Protein AF-A0A922YZ71-F1 (afdb_monomer_lite)

pLDDT: mean 82.24, std 16.36, range [35.56, 98.19]

Sequence (173 aa):
TALLGRPYSISGHVVHGRKLGRELGASAAGKGDGFRTLNLRFAHWKPAASGIFAVQVHGLGPEPDSPPLPGVANLGVRPSLDPSDVNGGRVLLETHCLEWPQAMASALNDGEAYGKIIRVELLHKLHDELRYTSLEALTRGIANDCEEARAFFATLPPQAYVQTHRQTTRDRI

Structure (mmCIF, N/CA/C/O backbone):
data_AF-A0A922YZ71-F1
#
_entry.id   AF-A0A922YZ71-F1
#
loop_
_atom_site.group_PDB
_atom_site.id
_atom_site.type_symbol
_atom_site.label_atom_id
_atom_site.label_alt_id
_atom_site.label_comp_id
_atom_site.label_asym_id
_atom_site.label_entity_id
_atom_site.label_seq_id
_atom_site.pdbx_PDB_ins_code
_atom_site.Cartn_x
_atom_site.Cartn_y
_atom_site.Cartn_z
_atom_site.occupancy
_atom_site.B_iso_or_equiv
_atom_site.auth_seq_id
_atom_site.auth_comp_id
_atom_site.auth_asym_id
_atom_site.auth_atom_id
_atom_site.pdbx_PDB_model_num
ATOM 1 N N . THR A 1 1 ? -19.008 -14.682 12.503 1.00 45.62 1 THR A N 1
ATOM 2 C CA . THR A 1 1 ? -18.118 -15.000 13.643 1.00 45.62 1 THR A CA 1
ATOM 3 C C . THR A 1 1 ? -16.697 -14.590 13.294 1.00 45.62 1 THR A C 1
ATOM 5 O O . THR A 1 1 ? -16.049 -15.263 12.508 1.00 45.62 1 THR A O 1
ATOM 8 N N . ALA A 1 2 ? -16.223 -13.448 13.803 1.00 55.94 2 ALA A N 1
ATOM 9 C CA . ALA A 1 2 ? -14.839 -13.002 13.604 1.00 55.94 2 ALA A CA 1
ATOM 10 C C . ALA A 1 2 ? -13.965 -13.523 14.756 1.00 55.94 2 ALA A C 1
ATOM 12 O O . ALA A 1 2 ? -14.223 -13.196 15.910 1.00 55.94 2 ALA A O 1
ATOM 13 N N . LEU A 1 3 ? -12.945 -14.333 14.455 1.00 71.00 3 LEU A N 1
ATOM 14 C CA . LEU A 1 3 ? -12.133 -15.037 15.465 1.00 71.00 3 LEU A CA 1
ATOM 15 C C . LEU A 1 3 ? -11.250 -14.111 16.322 1.00 71.00 3 LEU A C 1
ATOM 17 O O . LEU A 1 3 ? -10.834 -14.500 17.408 1.00 71.00 3 LEU A O 1
ATOM 21 N N . LEU A 1 4 ? -10.959 -12.894 15.851 1.00 73.81 4 LEU A N 1
ATOM 22 C CA . LEU A 1 4 ? -10.045 -11.959 16.520 1.00 73.81 4 LEU A CA 1
ATOM 23 C C . LEU A 1 4 ? -10.748 -10.809 17.254 1.00 73.81 4 LEU A C 1
ATOM 25 O O . LEU A 1 4 ? -10.093 -10.082 18.000 1.00 73.81 4 LEU A O 1
ATOM 29 N N . GLY A 1 5 ? -12.045 -10.589 17.009 1.00 76.69 5 GLY A N 1
ATOM 30 C CA . GLY A 1 5 ? -12.777 -9.409 17.498 1.00 76.69 5 GLY A CA 1
ATOM 31 C C . GLY A 1 5 ? -12.258 -8.057 16.973 1.00 76.69 5 GLY A C 1
ATOM 32 O O . GLY A 1 5 ? -12.763 -7.019 17.380 1.00 76.69 5 GLY A O 1
ATOM 33 N N . ARG A 1 6 ? -11.253 -8.064 16.086 1.00 80.38 6 ARG A N 1
ATOM 34 C CA . ARG A 1 6 ? -10.643 -6.907 15.415 1.00 80.38 6 ARG A CA 1
ATOM 35 C C . ARG A 1 6 ? -10.036 -7.329 14.067 1.00 80.38 6 ARG A C 1
ATOM 37 O O . ARG A 1 6 ? -9.783 -8.527 13.896 1.00 80.38 6 ARG A O 1
ATOM 44 N N . PRO A 1 7 ? -9.764 -6.392 13.141 1.00 86.56 7 PRO A N 1
ATOM 45 C CA . PRO A 1 7 ? -9.026 -6.684 11.914 1.00 86.56 7 PRO A CA 1
ATOM 46 C C . PRO A 1 7 ? -7.655 -7.317 12.186 1.00 86.56 7 PRO A C 1
ATOM 48 O O . PRO A 1 7 ? -7.000 -7.025 13.192 1.00 86.56 7 PRO A O 1
ATOM 51 N N . TYR A 1 8 ? -7.211 -8.193 11.285 1.00 89.88 8 TYR A N 1
ATOM 52 C CA . TYR A 1 8 ? -5.863 -8.753 11.348 1.00 89.88 8 TYR A CA 1
ATOM 53 C C . TYR A 1 8 ? -4.851 -7.664 10.984 1.00 89.88 8 TYR A C 1
ATOM 55 O O . TYR A 1 8 ? -4.996 -7.010 9.955 1.00 89.88 8 TYR A O 1
ATOM 63 N N . SER A 1 9 ? -3.840 -7.456 11.828 1.00 92.06 9 SER A N 1
ATOM 64 C CA . SER A 1 9 ? -2.891 -6.354 11.671 1.00 92.06 9 SER A CA 1
ATOM 65 C C . SER A 1 9 ? -1.446 -6.829 11.680 1.00 92.06 9 SER A C 1
ATOM 67 O O . SER A 1 9 ? -1.080 -7.680 12.494 1.00 92.06 9 SER A O 1
ATOM 69 N N . ILE A 1 10 ? -0.611 -6.203 10.857 1.00 92.00 10 ILE A N 1
ATOM 70 C CA . ILE A 1 10 ? 0.831 -6.433 10.791 1.00 92.00 10 ILE A CA 1
ATOM 71 C C . ILE A 1 10 ? 1.538 -5.107 11.066 1.00 92.00 10 ILE A C 1
ATOM 73 O O . ILE A 1 10 ? 1.243 -4.104 10.421 1.00 92.00 10 ILE A O 1
ATOM 77 N N . SER A 1 11 ? 2.484 -5.108 12.003 1.00 93.00 11 SER A N 1
ATOM 78 C CA . SER A 1 11 ? 3.301 -3.933 12.320 1.00 93.00 11 SER A CA 1
ATOM 79 C C . SER A 1 11 ? 4.772 -4.207 12.057 1.00 93.00 11 SER A C 1
ATOM 81 O O . SER A 1 11 ? 5.248 -5.324 12.265 1.00 93.00 11 SER A O 1
ATOM 83 N N . GLY A 1 12 ? 5.512 -3.185 11.640 1.00 92.06 12 GLY A N 1
ATOM 84 C CA . GLY A 1 12 ? 6.940 -3.319 11.394 1.00 92.06 12 GLY A CA 1
ATOM 85 C C . GLY A 1 12 ? 7.574 -2.063 10.820 1.00 92.06 12 GLY A C 1
ATOM 86 O O . GLY A 1 12 ? 6.894 -1.087 10.503 1.00 92.06 12 GLY A O 1
ATOM 87 N N . HIS A 1 13 ? 8.898 -2.113 10.689 1.00 93.19 13 HIS A N 1
ATOM 88 C CA . HIS A 1 13 ? 9.658 -1.067 10.020 1.00 93.19 13 HIS A CA 1
ATOM 89 C C . HIS A 1 13 ? 9.452 -1.157 8.510 1.00 93.19 13 HIS A C 1
ATOM 91 O O . HIS A 1 13 ? 9.551 -2.242 7.929 1.00 93.19 13 HIS A O 1
ATOM 97 N N . VAL A 1 14 ? 9.237 -0.009 7.875 1.00 92.88 14 VAL A N 1
ATOM 98 C CA . VAL A 1 14 ? 9.256 0.109 6.419 1.00 92.88 14 VAL A CA 1
ATOM 99 C C . VAL A 1 14 ? 10.686 -0.120 5.935 1.00 92.88 14 VAL A C 1
ATOM 101 O O . VAL A 1 14 ? 11.608 0.619 6.290 1.00 92.88 14 VAL A O 1
ATOM 104 N N . VAL A 1 15 ? 10.877 -1.148 5.115 1.00 90.75 15 VAL A N 1
ATOM 105 C CA . VAL A 1 15 ? 12.166 -1.499 4.519 1.00 90.75 15 VAL A CA 1
ATOM 106 C C . VAL A 1 15 ? 12.225 -1.104 3.048 1.00 90.75 15 VAL A C 1
ATOM 108 O O . VAL A 1 15 ? 11.217 -0.817 2.404 1.00 90.75 15 VAL A O 1
ATOM 111 N N . HIS A 1 16 ? 13.435 -1.107 2.503 1.00 87.62 16 HIS A N 1
ATOM 112 C CA . HIS A 1 16 ? 13.649 -0.908 1.079 1.00 87.62 16 HIS A CA 1
ATOM 113 C C . HIS A 1 16 ? 13.169 -2.132 0.285 1.00 87.62 16 HIS A C 1
ATOM 115 O O . HIS A 1 16 ? 13.523 -3.266 0.608 1.00 87.62 16 HIS A O 1
ATOM 121 N N . GLY A 1 17 ? 12.377 -1.882 -0.761 1.00 82.38 17 GLY A N 1
ATOM 122 C CA . GLY A 1 17 ? 11.999 -2.864 -1.781 1.00 82.38 17 GLY A CA 1
ATOM 123 C C . GLY A 1 17 ? 12.728 -2.623 -3.108 1.00 82.38 17 GLY A C 1
ATOM 124 O O . GLY A 1 17 ? 13.635 -1.797 -3.197 1.00 82.38 17 GLY A O 1
ATOM 125 N N . ARG A 1 18 ? 12.291 -3.300 -4.179 1.00 80.25 18 ARG A N 1
ATOM 126 C CA . ARG A 1 18 ? 12.863 -3.141 -5.536 1.00 80.25 18 ARG A CA 1
ATOM 127 C C . ARG A 1 18 ? 12.497 -1.819 -6.219 1.00 80.25 18 ARG A C 1
ATOM 129 O O . ARG A 1 18 ? 13.010 -1.544 -7.295 1.00 80.25 18 ARG A O 1
ATOM 136 N N . LYS A 1 19 ? 11.578 -1.041 -5.634 1.00 83.38 19 LYS A N 1
ATOM 137 C CA . LYS A 1 19 ? 11.052 0.238 -6.150 1.00 83.38 19 LYS A CA 1
ATOM 138 C C . LYS A 1 19 ? 10.428 0.179 -7.559 1.00 83.38 19 LYS A C 1
ATOM 140 O O . LYS A 1 19 ? 10.065 1.224 -8.077 1.00 83.38 19 LYS A O 1
ATOM 145 N N . LEU A 1 20 ? 10.222 -1.012 -8.135 1.00 83.38 20 LEU A N 1
ATOM 146 C CA . LEU A 1 20 ? 9.647 -1.192 -9.478 1.00 83.38 20 LEU A CA 1
ATOM 147 C C . LEU A 1 20 ? 8.260 -0.553 -9.614 1.00 83.38 20 LEU A C 1
ATOM 149 O O . LEU A 1 20 ? 7.961 0.028 -10.650 1.00 83.38 20 LEU A O 1
ATOM 153 N N . GLY A 1 21 ? 7.455 -0.605 -8.549 1.00 82.69 21 GLY A N 1
ATOM 154 C CA . GLY A 1 21 ? 6.133 0.018 -8.511 1.00 82.69 21 GLY A CA 1
ATOM 155 C C . GLY A 1 21 ? 6.140 1.501 -8.882 1.00 82.69 21 GLY A C 1
ATOM 156 O O . GLY A 1 21 ? 5.181 1.965 -9.463 1.00 82.69 21 GLY A O 1
ATOM 157 N N . ARG A 1 22 ? 7.239 2.230 -8.654 1.00 88.06 22 ARG A N 1
ATOM 158 C CA . ARG A 1 22 ? 7.347 3.657 -8.998 1.00 88.06 22 ARG A CA 1
ATOM 159 C C . ARG A 1 22 ? 7.294 3.934 -10.491 1.00 88.06 22 ARG A C 1
ATOM 161 O O . ARG A 1 22 ? 6.805 4.982 -10.885 1.00 88.06 22 ARG A O 1
ATOM 168 N N . GLU A 1 23 ? 7.814 3.020 -11.301 1.00 88.88 23 GLU A N 1
ATOM 169 C CA . GLU A 1 23 ? 7.728 3.126 -12.759 1.00 88.88 23 GLU A CA 1
ATOM 170 C C . GLU A 1 23 ? 6.384 2.589 -13.268 1.00 88.88 23 GLU A C 1
ATOM 172 O O . GLU A 1 23 ? 5.883 3.015 -14.307 1.00 88.88 23 GLU A O 1
ATOM 177 N N . LEU A 1 24 ? 5.766 1.668 -12.522 1.00 85.62 24 LEU A N 1
ATOM 178 C CA . LEU A 1 24 ? 4.437 1.150 -12.831 1.00 85.62 24 LEU A CA 1
ATOM 179 C C . LEU A 1 24 ? 3.379 2.209 -12.490 1.00 85.62 24 LEU A C 1
ATOM 181 O O . LEU A 1 24 ? 3.210 2.590 -11.337 1.00 85.62 24 LEU A O 1
ATOM 185 N N . GLY A 1 25 ? 2.659 2.693 -13.501 1.00 84.56 25 GLY A N 1
ATOM 186 C CA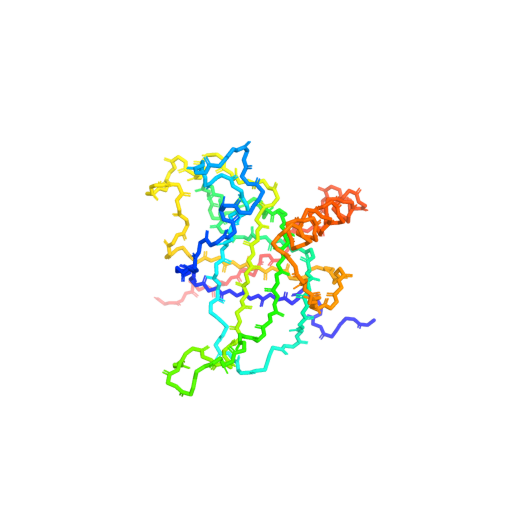 . GLY A 1 25 ? 1.640 3.733 -13.318 1.00 84.56 25 GLY A CA 1
ATOM 187 C C . GLY A 1 25 ? 2.204 5.146 -13.139 1.00 84.56 25 GLY A C 1
ATOM 188 O O . GLY A 1 25 ? 1.465 6.031 -12.721 1.00 84.56 25 GLY A O 1
ATOM 189 N N . ALA A 1 26 ? 3.489 5.365 -13.445 1.00 88.94 26 ALA A N 1
ATOM 190 C CA . ALA A 1 26 ? 4.072 6.704 -13.472 1.00 88.94 26 ALA A CA 1
ATOM 191 C C . ALA A 1 26 ? 3.352 7.605 -14.489 1.00 88.94 26 ALA A C 1
ATOM 193 O O . ALA A 1 26 ? 2.949 7.147 -15.562 1.00 88.94 26 ALA A O 1
ATOM 194 N N . SER A 1 27 ? 3.243 8.899 -14.183 1.00 88.31 27 SER A N 1
ATOM 195 C CA . SER A 1 27 ? 2.588 9.887 -15.054 1.00 88.31 27 SER A CA 1
ATOM 196 C C . SER A 1 27 ? 3.319 10.075 -16.386 1.00 88.31 27 SER A C 1
ATOM 198 O O . SER A 1 27 ? 2.709 10.395 -17.406 1.00 88.31 27 SER A O 1
ATOM 200 N N . ALA A 1 28 ? 4.633 9.849 -16.385 1.00 87.94 28 ALA A N 1
ATOM 201 C CA . ALA A 1 28 ? 5.466 9.754 -17.572 1.00 87.94 28 ALA A CA 1
ATOM 202 C C . ALA A 1 28 ? 6.676 8.850 -17.301 1.00 87.94 28 ALA A C 1
ATOM 204 O O . ALA A 1 28 ? 7.090 8.655 -16.156 1.00 87.94 28 ALA A O 1
ATOM 205 N N . ALA A 1 29 ? 7.279 8.325 -18.369 1.00 87.75 29 ALA A N 1
ATOM 206 C CA . ALA A 1 29 ? 8.470 7.487 -18.265 1.00 87.75 29 ALA A CA 1
ATOM 207 C C . ALA A 1 29 ? 9.601 8.205 -17.502 1.00 87.75 29 ALA A C 1
ATOM 209 O O . ALA A 1 29 ? 9.939 9.349 -17.813 1.00 87.75 29 ALA A O 1
ATOM 210 N N . GLY A 1 30 ? 10.182 7.532 -16.502 1.00 85.56 30 GLY A N 1
ATOM 211 C CA . GLY A 1 30 ? 11.289 8.057 -15.700 1.00 85.56 30 GLY A CA 1
ATOM 212 C C . GLY A 1 30 ? 10.896 9.078 -14.626 1.00 85.56 30 GLY A C 1
ATOM 213 O O . GLY A 1 30 ? 11.781 9.614 -13.962 1.00 85.56 30 GLY A O 1
ATOM 214 N N . LYS A 1 31 ? 9.598 9.364 -14.429 1.00 87.81 31 LYS A N 1
ATOM 215 C CA . LYS A 1 31 ? 9.132 10.221 -13.323 1.00 87.81 31 LYS A CA 1
ATOM 216 C C . LYS A 1 31 ? 9.182 9.523 -11.967 1.00 87.81 31 LYS A C 1
ATOM 218 O O . LYS A 1 31 ? 9.363 10.200 -10.958 1.00 87.81 31 LYS A O 1
ATOM 223 N N . GLY A 1 32 ? 9.026 8.198 -11.936 1.00 85.50 32 GLY A N 1
ATOM 224 C CA . GLY A 1 32 ? 9.047 7.420 -10.698 1.00 85.50 32 GLY A CA 1
ATOM 225 C C . GLY A 1 32 ? 7.929 7.779 -9.704 1.00 85.50 32 GLY A C 1
ATOM 226 O O . GLY A 1 32 ? 8.094 7.565 -8.500 1.00 85.50 32 GLY A O 1
ATOM 227 N N . ASP A 1 33 ? 6.821 8.350 -10.182 1.00 87.62 33 ASP A N 1
ATOM 228 C CA . ASP A 1 33 ? 5.669 8.813 -9.396 1.00 87.62 33 ASP A CA 1
ATOM 229 C C . ASP A 1 33 ? 4.465 7.854 -9.443 1.00 87.62 33 ASP A C 1
ATOM 231 O O . ASP A 1 33 ? 3.367 8.223 -9.035 1.00 87.62 33 ASP A O 1
ATOM 235 N N . GLY A 1 34 ? 4.672 6.621 -9.912 1.00 90.94 34 GLY A N 1
ATOM 236 C CA . GLY A 1 34 ? 3.665 5.564 -9.942 1.00 90.94 34 GLY A CA 1
ATOM 237 C C . GLY A 1 34 ? 3.372 4.941 -8.572 1.00 90.94 34 GLY A C 1
ATOM 238 O O . GLY A 1 34 ? 3.426 5.589 -7.522 1.00 90.94 34 GLY A O 1
ATOM 239 N N . PHE A 1 35 ? 3.078 3.641 -8.549 1.00 90.88 35 PHE A N 1
ATOM 240 C CA . PHE A 1 35 ? 2.685 2.917 -7.338 1.00 90.88 35 PHE A CA 1
ATOM 241 C C . PHE A 1 35 ? 3.808 2.841 -6.289 1.00 90.88 35 PHE A C 1
ATOM 243 O O . PHE A 1 35 ? 4.651 1.938 -6.259 1.00 90.88 35 PHE A O 1
ATOM 250 N N . ARG A 1 36 ? 3.798 3.790 -5.350 1.00 90.44 36 ARG A N 1
ATOM 251 C CA . ARG A 1 36 ? 4.678 3.790 -4.178 1.00 90.44 36 ARG A CA 1
ATOM 252 C C . ARG A 1 36 ? 4.256 2.706 -3.186 1.00 90.44 36 ARG A C 1
ATOM 254 O O . ARG A 1 36 ? 3.194 2.810 -2.580 1.00 90.44 36 ARG A O 1
ATOM 261 N N . THR A 1 37 ? 5.119 1.718 -2.957 1.00 90.88 37 THR A N 1
ATOM 262 C CA . THR A 1 37 ? 4.860 0.616 -2.015 1.00 90.88 37 THR A CA 1
ATOM 263 C C . THR A 1 37 ? 5.747 0.676 -0.772 1.00 90.88 37 THR A C 1
ATOM 265 O O . THR A 1 37 ? 6.979 0.692 -0.862 1.00 90.88 37 THR A O 1
ATOM 268 N N . LEU A 1 38 ? 5.124 0.605 0.395 1.00 93.44 38 LEU A N 1
ATOM 269 C CA . LEU A 1 38 ? 5.729 0.355 1.696 1.00 93.44 38 LEU A CA 1
ATOM 270 C C . LEU A 1 38 ? 5.961 -1.145 1.850 1.00 93.44 38 LEU A C 1
ATOM 272 O O . LEU A 1 38 ? 5.033 -1.928 1.687 1.00 93.44 38 LEU A O 1
ATOM 276 N N . ASN A 1 39 ? 7.188 -1.551 2.156 1.00 92.75 39 ASN A N 1
ATOM 277 C CA . ASN A 1 39 ? 7.535 -2.962 2.304 1.00 92.75 39 ASN A CA 1
ATOM 278 C C . ASN A 1 39 ? 7.735 -3.277 3.786 1.00 92.75 39 ASN A C 1
ATOM 280 O O . ASN A 1 39 ? 8.587 -2.661 4.425 1.00 92.75 39 ASN A O 1
ATOM 284 N N . LEU A 1 40 ? 6.979 -4.226 4.336 1.00 91.38 40 LEU A N 1
ATOM 285 C CA . LEU A 1 40 ? 7.111 -4.692 5.717 1.00 91.38 40 LEU A CA 1
ATOM 286 C C . LEU A 1 40 ? 7.560 -6.148 5.725 1.00 91.38 40 LEU A C 1
ATOM 288 O O . LEU A 1 40 ? 6.941 -7.017 5.109 1.00 91.38 40 LEU A O 1
ATOM 292 N N . ARG A 1 41 ? 8.635 -6.427 6.467 1.00 84.06 41 ARG A N 1
ATOM 293 C CA . ARG A 1 41 ? 9.068 -7.804 6.715 1.00 84.06 41 ARG A CA 1
ATOM 294 C C . ARG A 1 41 ? 8.118 -8.450 7.711 1.00 84.06 41 ARG A C 1
ATOM 296 O O . ARG A 1 41 ? 7.949 -7.947 8.819 1.00 84.06 41 ARG A O 1
ATOM 303 N N . PHE A 1 42 ? 7.555 -9.588 7.336 1.00 72.94 42 PHE A N 1
ATOM 304 C CA . PHE A 1 42 ? 6.758 -10.394 8.241 1.00 72.94 42 PHE A CA 1
ATOM 305 C C . PHE A 1 42 ? 7.663 -11.437 8.910 1.00 72.94 42 PHE A C 1
ATOM 307 O O . PHE A 1 42 ? 8.366 -12.194 8.241 1.00 72.94 42 PHE A O 1
ATOM 314 N N . ALA A 1 43 ? 7.706 -11.428 10.244 1.00 69.50 43 ALA A N 1
ATOM 315 C CA . ALA A 1 43 ? 8.652 -12.239 11.015 1.00 69.50 43 ALA A CA 1
ATOM 316 C C . ALA A 1 43 ? 8.292 -13.736 11.054 1.00 69.50 43 ALA A C 1
ATOM 318 O O . ALA A 1 43 ? 9.144 -14.563 11.375 1.00 69.50 43 ALA A O 1
ATOM 319 N N . HIS A 1 44 ? 7.045 -14.096 10.733 1.00 68.44 44 HIS A N 1
ATOM 320 C CA . HIS A 1 44 ? 6.581 -15.481 10.759 1.00 68.44 44 HIS A CA 1
ATOM 321 C C . HIS A 1 44 ? 6.562 -16.097 9.358 1.00 68.44 44 HIS A C 1
ATOM 323 O O . HIS A 1 44 ? 6.279 -15.446 8.363 1.00 68.44 44 HIS A O 1
ATOM 329 N N . TRP A 1 45 ? 6.828 -17.393 9.274 1.00 66.00 45 TRP A N 1
ATOM 330 C CA . TRP A 1 45 ? 6.904 -18.126 8.007 1.00 66.00 45 TRP A CA 1
ATOM 331 C C . TRP A 1 45 ? 5.528 -18.515 7.433 1.00 66.00 45 TRP A C 1
ATOM 333 O O . TRP A 1 45 ? 5.441 -18.956 6.293 1.00 66.00 45 TRP A O 1
ATOM 343 N N . LYS A 1 46 ? 4.450 -18.352 8.211 1.00 72.00 46 LYS A N 1
ATOM 344 C CA . LYS A 1 46 ? 3.063 -18.632 7.812 1.00 72.00 46 LYS A CA 1
ATOM 345 C C . LYS A 1 46 ? 2.156 -17.477 8.232 1.00 72.00 46 LYS A C 1
ATOM 347 O O . LYS A 1 46 ? 1.859 -17.362 9.423 1.00 72.00 46 LYS A O 1
ATOM 352 N N . PRO A 1 47 ? 1.735 -16.608 7.304 1.00 77.62 47 PRO A N 1
ATOM 353 C CA . PRO A 1 47 ? 0.762 -15.580 7.618 1.00 77.62 47 PRO A CA 1
ATOM 354 C C . PRO A 1 47 ? -0.624 -16.218 7.755 1.00 77.62 47 PRO A C 1
ATOM 356 O O . PRO A 1 47 ? -0.920 -17.233 7.127 1.00 77.62 47 PRO A O 1
ATOM 359 N N . ALA A 1 48 ? -1.485 -15.623 8.582 1.00 82.31 48 ALA A N 1
ATOM 360 C CA . ALA A 1 48 ? -2.864 -16.094 8.746 1.00 82.31 48 ALA A CA 1
ATOM 361 C C . ALA A 1 48 ? -3.749 -15.798 7.516 1.00 82.31 48 ALA A C 1
ATOM 363 O O . ALA A 1 48 ? -4.880 -16.272 7.442 1.00 82.31 48 ALA A O 1
ATOM 364 N N . ALA A 1 49 ? -3.242 -14.999 6.575 1.00 87.38 49 ALA A N 1
ATOM 365 C CA . ALA A 1 49 ? -3.917 -14.572 5.359 1.00 87.38 49 ALA A CA 1
ATOM 366 C C . ALA A 1 49 ? -2.903 -14.417 4.214 1.00 87.38 49 ALA A C 1
ATOM 368 O O . ALA A 1 49 ? -1.718 -14.199 4.462 1.00 87.38 49 ALA A O 1
ATOM 369 N N . SER A 1 50 ? -3.380 -14.497 2.974 1.00 91.62 50 SER A N 1
ATOM 370 C CA . SER A 1 50 ? -2.617 -14.181 1.764 1.00 91.62 50 SER A CA 1
ATOM 371 C C . SER A 1 50 ? -3.534 -13.611 0.680 1.00 91.62 50 SER A C 1
ATOM 373 O O . SER A 1 50 ? -4.748 -13.854 0.709 1.00 91.62 50 SER A O 1
ATOM 375 N N . GLY A 1 51 ? -2.958 -12.865 -0.261 1.00 94.38 51 GLY A N 1
ATOM 376 C CA . GLY A 1 51 ? -3.674 -12.215 -1.361 1.00 94.38 51 GLY A CA 1
ATOM 377 C C . GLY A 1 51 ? -3.626 -10.690 -1.303 1.00 94.38 51 GLY A C 1
ATOM 378 O O . GLY A 1 51 ? -2.790 -10.103 -0.611 1.00 94.38 51 GLY A O 1
ATOM 379 N N . ILE A 1 52 ? -4.544 -10.066 -2.039 1.00 97.44 52 ILE A N 1
ATOM 380 C CA . ILE A 1 52 ? -4.671 -8.616 -2.167 1.00 97.44 52 ILE A CA 1
ATOM 381 C C . ILE A 1 52 ? -5.820 -8.122 -1.285 1.00 97.44 52 ILE A C 1
ATOM 383 O O . ILE A 1 52 ? -6.906 -8.706 -1.272 1.00 97.44 52 ILE A O 1
ATOM 387 N N . PHE A 1 53 ? -5.580 -7.056 -0.525 1.00 97.81 53 PHE A N 1
ATOM 388 C CA . PHE A 1 53 ? -6.517 -6.529 0.464 1.00 97.81 53 PHE A CA 1
ATOM 389 C C . PHE A 1 53 ? -6.675 -5.015 0.353 1.00 97.81 53 PHE A C 1
ATOM 391 O O . PHE A 1 53 ? -5.689 -4.305 0.163 1.00 97.81 53 PHE A O 1
ATOM 398 N N . ALA A 1 54 ? -7.886 -4.518 0.606 1.00 97.94 54 ALA A N 1
ATOM 399 C CA . ALA A 1 54 ? -8.086 -3.150 1.061 1.00 97.94 54 ALA A CA 1
ATOM 400 C C . ALA A 1 54 ? -7.641 -3.043 2.530 1.00 97.94 54 ALA A C 1
ATOM 402 O O . ALA A 1 54 ? -8.004 -3.881 3.371 1.00 97.94 54 ALA A O 1
ATOM 403 N N . VAL A 1 55 ? -6.837 -2.024 2.837 1.00 97.56 55 VAL A N 1
ATOM 404 C CA . VAL A 1 55 ? -6.158 -1.886 4.131 1.00 97.56 55 VAL A CA 1
ATOM 405 C C . VAL A 1 55 ? -6.215 -0.477 4.699 1.00 97.56 55 VAL A C 1
ATOM 407 O O . VAL A 1 55 ? -6.358 0.501 3.970 1.00 97.56 55 VAL A O 1
ATOM 410 N N . GLN A 1 56 ? -6.020 -0.378 6.012 1.00 96.75 56 GLN A N 1
ATOM 411 C CA . GLN A 1 56 ? -5.725 0.877 6.702 1.00 96.75 56 GLN A CA 1
ATOM 412 C C . GLN A 1 56 ? -4.272 0.907 7.177 1.00 96.75 56 GLN A C 1
ATOM 414 O O . GLN A 1 56 ? -3.788 -0.052 7.780 1.00 96.75 56 GLN A O 1
ATOM 419 N N . VAL A 1 57 ? -3.584 2.020 6.924 1.00 96.00 57 VAL A N 1
ATOM 420 C CA . VAL A 1 57 ? -2.167 2.222 7.243 1.00 96.00 57 VAL A CA 1
ATOM 421 C C . VAL A 1 57 ? -2.018 3.301 8.308 1.00 96.00 57 VAL A C 1
ATOM 423 O O . VAL A 1 57 ? -2.296 4.474 8.078 1.00 96.00 57 VAL A O 1
ATOM 426 N N . HIS A 1 58 ? -1.548 2.901 9.482 1.00 94.94 58 HIS A N 1
ATOM 427 C CA . HIS A 1 58 ? -1.348 3.761 10.648 1.00 94.94 58 HIS A CA 1
ATOM 428 C C . HIS A 1 58 ? 0.124 4.169 10.784 1.00 94.94 58 HIS A C 1
ATOM 430 O O . HIS A 1 58 ? 1.013 3.410 10.394 1.00 94.94 58 HIS A O 1
ATOM 436 N N . GLY A 1 59 ? 0.393 5.321 11.410 1.00 92.00 59 GLY A N 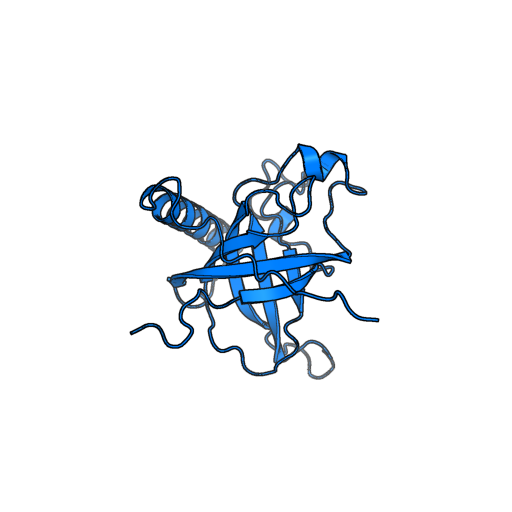1
ATOM 437 C CA . GLY A 1 59 ? 1.759 5.790 11.704 1.00 92.00 59 GLY A CA 1
ATOM 438 C C . GLY A 1 59 ? 2.431 6.586 10.577 1.00 92.00 59 GLY A C 1
ATOM 439 O O . GLY A 1 59 ? 3.650 6.755 10.579 1.00 92.00 59 GLY A O 1
ATOM 440 N N . LEU A 1 60 ? 1.643 7.058 9.606 1.00 89.56 60 LEU A N 1
ATOM 441 C CA . LEU A 1 60 ? 2.104 7.853 8.459 1.00 89.56 60 LEU A CA 1
ATOM 442 C C . LEU A 1 60 ? 1.585 9.295 8.446 1.00 89.56 60 LEU A C 1
ATOM 444 O O . LEU A 1 60 ? 1.841 10.020 7.489 1.00 89.56 60 LEU A O 1
ATOM 448 N N . GLY A 1 61 ? 0.859 9.721 9.475 1.00 85.44 61 GLY A N 1
ATOM 449 C CA . GLY A 1 61 ? 0.486 11.123 9.622 1.00 85.44 61 GLY A CA 1
ATOM 450 C C . GLY A 1 61 ? 1.534 11.939 10.386 1.00 85.44 61 GLY A C 1
ATOM 451 O O . GLY A 1 61 ? 2.511 11.372 10.884 1.00 85.44 61 GLY A O 1
ATOM 452 N N . PRO A 1 62 ? 1.352 13.269 10.456 1.00 80.62 62 PRO A N 1
ATOM 453 C CA . PRO A 1 62 ? 2.270 14.170 11.154 1.00 80.62 62 PRO A CA 1
ATOM 454 C C . PRO A 1 62 ? 2.337 13.890 12.661 1.00 80.62 62 PRO A C 1
ATOM 456 O O . PRO A 1 62 ? 3.398 14.027 13.258 1.00 80.62 62 PRO A O 1
ATOM 459 N N . GLU A 1 63 ? 1.227 13.433 13.244 1.00 84.88 63 GLU A N 1
ATOM 460 C CA . GLU A 1 63 ? 1.097 13.130 14.670 1.00 84.88 63 GLU A CA 1
ATOM 461 C C . GLU A 1 63 ? 0.857 11.629 14.911 1.00 84.88 63 GLU A C 1
ATOM 463 O O . GLU A 1 63 ? 0.277 10.964 14.041 1.00 84.88 63 GLU A O 1
ATOM 468 N N . PRO A 1 64 ? 1.219 11.082 16.091 1.00 80.69 64 PRO A N 1
ATOM 469 C CA . PRO A 1 64 ? 1.000 9.672 16.435 1.00 80.69 64 PRO A CA 1
ATOM 470 C C . PRO A 1 64 ? -0.449 9.191 16.268 1.00 80.69 64 PRO A C 1
ATOM 472 O O . PRO A 1 64 ? -0.666 8.061 15.832 1.00 80.69 64 PRO A O 1
ATOM 475 N N . ASP A 1 65 ? -1.418 10.069 16.542 1.00 84.06 65 ASP A N 1
ATOM 476 C CA . ASP A 1 65 ? -2.857 9.765 16.524 1.00 84.06 65 ASP A CA 1
ATOM 477 C C . ASP A 1 65 ? -3.550 10.197 15.223 1.00 84.06 65 ASP A C 1
ATOM 479 O O . ASP A 1 65 ? -4.778 10.287 15.147 1.00 84.06 65 ASP A O 1
ATOM 483 N N . SER A 1 66 ? -2.765 10.485 14.183 1.00 89.12 66 SER A N 1
ATOM 484 C CA . SER A 1 66 ? -3.316 10.837 12.877 1.00 89.12 66 SER A CA 1
ATOM 485 C C . SER A 1 66 ? -4.199 9.707 12.332 1.00 89.12 66 SER A C 1
ATOM 487 O O . SER A 1 66 ? -3.853 8.530 12.494 1.00 89.12 66 SER A O 1
ATOM 489 N N . PRO A 1 67 ? -5.300 10.035 11.630 1.00 91.12 67 PRO A N 1
ATOM 490 C CA . PRO A 1 67 ? -6.152 9.031 11.008 1.00 91.12 67 PRO A CA 1
ATOM 491 C C . PRO A 1 67 ? -5.359 8.078 10.100 1.00 91.12 67 PRO A C 1
ATOM 493 O O . PRO A 1 67 ? -4.418 8.516 9.425 1.00 91.12 67 PRO A O 1
ATOM 496 N N . PRO A 1 68 ? -5.728 6.786 10.048 1.00 94.19 68 PRO A N 1
ATOM 497 C CA . PRO A 1 68 ? -5.084 5.854 9.142 1.00 94.19 68 PRO A CA 1
ATOM 498 C C . PRO A 1 68 ? -5.372 6.215 7.688 1.00 94.19 68 PRO A C 1
ATOM 500 O O . PRO A 1 68 ? -6.464 6.665 7.340 1.00 94.19 68 PRO A O 1
ATOM 503 N N . LEU A 1 69 ? -4.401 5.939 6.828 1.00 94.69 69 LEU A N 1
ATOM 504 C CA . LEU A 1 69 ? -4.537 6.131 5.393 1.00 94.69 69 LEU A CA 1
ATOM 505 C C . LEU A 1 69 ? -5.150 4.889 4.745 1.00 94.69 69 LEU A C 1
ATOM 507 O O . LEU A 1 69 ? -4.721 3.772 5.056 1.00 94.69 69 LEU A O 1
ATOM 511 N N . PRO A 1 70 ? -6.112 5.047 3.827 1.00 96.62 70 PRO A N 1
ATOM 512 C CA . PRO A 1 70 ? -6.619 3.933 3.045 1.00 96.62 70 PRO A CA 1
ATOM 513 C C . PRO A 1 70 ? -5.565 3.473 2.028 1.00 96.62 70 PRO A C 1
ATOM 515 O O . PRO A 1 70 ? -4.815 4.271 1.457 1.00 96.62 70 PRO A O 1
ATOM 518 N N . GLY A 1 71 ? -5.507 2.168 1.787 1.00 97.25 71 GLY A N 1
ATOM 519 C CA . GLY A 1 71 ? -4.518 1.569 0.903 1.00 97.25 71 GLY A CA 1
ATOM 520 C C . GLY A 1 71 ? -4.941 0.226 0.328 1.00 97.25 71 GLY A C 1
ATOM 521 O O . GLY A 1 71 ? -5.982 -0.330 0.679 1.00 97.25 71 GLY A O 1
ATOM 522 N N . VAL A 1 72 ? -4.066 -0.304 -0.518 1.00 98.06 72 VAL A N 1
ATOM 523 C CA . VAL A 1 72 ? -4.084 -1.679 -1.020 1.00 98.06 72 VAL A CA 1
ATOM 524 C C . VAL A 1 72 ? -2.826 -2.375 -0.524 1.00 98.06 72 VAL A C 1
ATOM 526 O O . VAL A 1 72 ? -1.746 -1.784 -0.554 1.00 98.06 72 VAL A O 1
ATOM 529 N N . ALA A 1 73 ? -2.935 -3.622 -0.077 1.00 96.88 73 ALA A N 1
ATOM 530 C CA . ALA A 1 73 ? -1.770 -4.420 0.271 1.00 96.88 73 ALA A CA 1
ATOM 531 C C . ALA A 1 73 ? -1.776 -5.789 -0.395 1.00 96.88 73 ALA A C 1
ATOM 533 O O . ALA A 1 73 ? -2.780 -6.497 -0.363 1.00 96.88 73 ALA A O 1
ATOM 534 N N . ASN A 1 74 ? -0.614 -6.178 -0.909 1.00 94.94 74 ASN A N 1
ATOM 535 C CA . ASN A 1 74 ? -0.294 -7.559 -1.219 1.00 94.94 74 ASN A CA 1
ATOM 536 C C . ASN A 1 74 ? 0.370 -8.200 0.005 1.00 94.94 74 ASN A C 1
ATOM 538 O O . ASN A 1 74 ? 1.409 -7.723 0.470 1.00 94.94 74 ASN A O 1
ATOM 542 N N . LEU A 1 75 ? -0.226 -9.273 0.522 1.00 92.62 75 LEU A N 1
ATOM 543 C CA . LEU A 1 75 ? 0.376 -10.139 1.528 1.00 92.62 75 LEU A CA 1
ATOM 544 C C . LEU A 1 75 ? 0.676 -11.493 0.888 1.00 92.62 75 LEU A C 1
ATOM 546 O O . LEU A 1 75 ? -0.219 -12.325 0.740 1.00 92.62 75 LEU A O 1
ATOM 550 N N . GLY A 1 76 ? 1.944 -11.709 0.553 1.00 86.62 76 GLY A N 1
ATOM 551 C CA . GLY A 1 76 ? 2.362 -12.869 -0.224 1.00 86.62 76 GLY A CA 1
ATOM 552 C C . GLY A 1 76 ? 3.717 -13.421 0.184 1.00 86.62 76 GLY A C 1
ATOM 553 O O . GLY A 1 76 ? 4.493 -12.791 0.911 1.00 86.62 76 GLY A O 1
ATOM 554 N N . VAL A 1 77 ? 4.009 -14.634 -0.279 1.00 75.88 77 VAL A N 1
ATOM 555 C CA . VAL A 1 77 ? 5.324 -15.264 -0.107 1.00 75.88 77 VAL A CA 1
ATOM 556 C C . VAL A 1 77 ? 6.177 -14.925 -1.316 1.00 75.88 77 VAL A C 1
ATOM 558 O O . VAL A 1 77 ? 5.816 -15.250 -2.445 1.00 75.88 77 VAL A O 1
ATOM 561 N N . ARG A 1 78 ? 7.347 -14.321 -1.094 1.00 67.94 78 ARG A N 1
ATOM 562 C CA . ARG A 1 78 ? 8.275 -14.041 -2.190 1.00 67.94 78 ARG A CA 1
ATOM 563 C C . ARG A 1 78 ? 8.818 -15.365 -2.741 1.00 67.94 78 ARG A C 1
ATOM 565 O O . ARG A 1 78 ? 9.478 -16.090 -1.986 1.00 67.94 78 ARG A O 1
ATOM 572 N N . PRO A 1 79 ? 8.583 -15.698 -4.024 1.00 57.88 79 PRO A N 1
ATOM 573 C CA . PRO A 1 79 ? 9.105 -16.932 -4.585 1.00 57.88 79 PRO A CA 1
ATOM 574 C C . PRO A 1 79 ? 10.635 -16.919 -4.524 1.00 57.88 79 PRO A C 1
ATOM 576 O O . PRO A 1 79 ? 11.276 -15.935 -4.896 1.00 57.88 79 PRO A O 1
ATOM 579 N N . SER A 1 80 ? 11.222 -18.006 -4.025 1.00 55.00 80 SER A N 1
ATOM 580 C CA . SER A 1 80 ? 12.666 -18.234 -4.051 1.00 55.00 80 SER A CA 1
ATOM 581 C C . SER A 1 80 ? 13.080 -18.556 -5.489 1.00 55.00 80 SER A C 1
ATOM 583 O O . SER A 1 80 ? 13.011 -19.707 -5.913 1.00 55.00 80 SER A O 1
ATOM 585 N N . LEU A 1 81 ? 13.440 -17.532 -6.266 1.00 50.91 81 LEU A N 1
ATOM 586 C CA . LEU A 1 81 ? 13.928 -17.706 -7.642 1.00 50.91 81 LEU A CA 1
ATOM 587 C C . LEU A 1 81 ? 15.387 -18.196 -7.683 1.00 50.91 81 LEU A C 1
ATOM 589 O O . LEU A 1 81 ? 15.821 -18.716 -8.705 1.00 50.91 81 LEU A O 1
ATOM 593 N N . ASP A 1 82 ? 16.119 -18.059 -6.574 1.00 52.66 82 ASP A N 1
ATOM 594 C CA . ASP A 1 82 ? 17.515 -18.465 -6.416 1.00 52.66 82 ASP A CA 1
ATOM 595 C C . ASP A 1 82 ? 17.691 -19.172 -5.051 1.00 52.66 82 ASP A C 1
ATOM 597 O O . ASP A 1 82 ? 17.249 -18.624 -4.035 1.00 52.66 82 ASP A O 1
ATOM 601 N N . PRO A 1 83 ? 18.310 -20.367 -4.986 1.00 55.75 83 PRO A N 1
ATOM 602 C CA . PRO A 1 83 ? 18.639 -21.049 -3.729 1.00 55.75 83 PRO A CA 1
ATOM 603 C C . PRO A 1 83 ? 19.540 -20.239 -2.780 1.00 55.75 83 PRO A C 1
ATOM 605 O O . PRO A 1 83 ? 19.547 -20.497 -1.578 1.00 55.75 83 PRO A O 1
ATOM 608 N N . SER A 1 84 ? 20.298 -19.272 -3.303 1.00 55.31 84 SER A N 1
ATOM 609 C CA . SER A 1 84 ? 21.140 -18.345 -2.538 1.00 55.31 84 SER A CA 1
ATOM 610 C C . SER A 1 84 ? 20.399 -17.086 -2.066 1.00 55.31 84 SER A C 1
ATOM 612 O O . SER A 1 84 ? 20.935 -16.314 -1.264 1.00 55.31 84 SER A O 1
ATOM 614 N N . ASP A 1 85 ? 19.149 -16.878 -2.500 1.00 63.09 85 ASP A N 1
ATOM 615 C CA . ASP A 1 85 ? 18.329 -15.767 -2.029 1.00 63.09 85 ASP A CA 1
ATOM 616 C C . ASP A 1 85 ? 17.875 -16.029 -0.591 1.00 63.09 85 ASP A C 1
ATOM 618 O O . ASP A 1 85 ? 16.841 -16.643 -0.326 1.00 63.09 85 ASP A O 1
ATOM 622 N N . VAL A 1 86 ? 18.633 -15.490 0.364 1.00 59.50 86 VAL A N 1
ATOM 623 C CA . VAL A 1 86 ? 18.322 -15.523 1.803 1.00 59.50 86 VAL A CA 1
ATOM 624 C C . VAL A 1 86 ? 16.964 -14.890 2.157 1.00 59.50 86 VAL A C 1
ATOM 626 O O . VAL A 1 86 ? 16.495 -15.030 3.293 1.00 59.50 86 VAL A O 1
ATOM 629 N N . ASN A 1 87 ? 16.333 -14.168 1.220 1.00 58.44 87 ASN A N 1
ATOM 630 C CA . ASN A 1 87 ? 14.985 -13.615 1.346 1.00 58.44 87 ASN A CA 1
ATOM 631 C C . ASN A 1 87 ? 13.909 -14.423 0.596 1.00 58.44 87 ASN A C 1
ATOM 633 O O . ASN A 1 87 ? 12.732 -14.073 0.701 1.00 58.44 87 ASN A O 1
ATOM 637 N N . GLY A 1 88 ? 14.275 -15.475 -0.139 1.00 59.19 88 GLY A N 1
ATOM 638 C CA . GLY A 1 88 ? 13.340 -16.414 -0.752 1.00 59.19 88 GLY A CA 1
ATOM 639 C C . GLY A 1 88 ? 12.499 -17.132 0.307 1.00 59.19 88 GLY A C 1
ATOM 640 O O . GLY A 1 88 ? 12.993 -17.474 1.380 1.00 59.19 88 GLY A O 1
ATOM 641 N N . GLY A 1 89 ? 11.200 -17.302 0.050 1.00 63.69 89 GLY A N 1
ATOM 642 C CA . GLY A 1 89 ? 10.269 -17.938 0.989 1.00 63.69 89 GLY A CA 1
ATOM 643 C C . GLY A 1 89 ? 9.837 -17.059 2.170 1.00 63.69 89 GLY A C 1
ATOM 644 O O . GLY A 1 89 ? 9.021 -17.493 2.983 1.00 63.69 89 GLY A O 1
ATOM 645 N N . ARG A 1 90 ? 10.337 -15.818 2.279 1.00 73.75 90 ARG A N 1
ATOM 646 C CA . ARG A 1 90 ? 9.852 -14.862 3.283 1.00 73.75 90 ARG A CA 1
ATOM 647 C C . ARG A 1 90 ? 8.523 -14.264 2.843 1.00 73.75 90 ARG A C 1
ATOM 649 O O . ARG A 1 90 ? 8.332 -13.917 1.677 1.00 73.75 90 ARG A O 1
ATOM 656 N N . VAL A 1 91 ? 7.634 -14.097 3.811 1.00 79.62 91 VAL A N 1
ATOM 657 C CA . VAL A 1 91 ? 6.388 -13.357 3.633 1.00 79.62 91 VAL A CA 1
ATOM 658 C C . VAL A 1 91 ? 6.708 -11.866 3.621 1.00 79.62 91 VAL A C 1
ATOM 660 O O . VAL A 1 91 ? 7.437 -11.360 4.485 1.00 79.62 91 VAL A O 1
ATOM 663 N N . LEU A 1 92 ? 6.156 -11.168 2.641 1.00 87.06 92 LEU A N 1
ATOM 664 C CA . LEU A 1 92 ? 6.287 -9.732 2.485 1.00 87.06 92 LEU A CA 1
ATOM 665 C C . LEU A 1 92 ? 4.893 -9.117 2.463 1.00 87.06 92 LEU A C 1
ATOM 667 O O . LEU A 1 92 ? 3.983 -9.641 1.822 1.00 87.06 92 LEU A O 1
ATOM 671 N N . LEU A 1 93 ? 4.749 -8.006 3.176 1.00 92.31 93 LEU A N 1
ATOM 672 C CA . LEU A 1 93 ? 3.598 -7.135 3.034 1.00 92.31 93 LEU A CA 1
ATOM 673 C C . LEU A 1 93 ? 4.033 -5.917 2.222 1.00 92.31 93 LEU A C 1
ATOM 675 O O . LEU A 1 93 ? 4.861 -5.129 2.683 1.00 92.31 93 LEU A O 1
ATOM 679 N N . GLU A 1 94 ? 3.490 -5.779 1.020 1.00 94.00 94 GLU A N 1
ATOM 680 C CA . GLU A 1 94 ? 3.712 -4.631 0.142 1.00 94.00 94 GLU A CA 1
ATOM 681 C C . GLU A 1 94 ? 2.440 -3.794 0.125 1.00 94.00 94 GLU A C 1
ATOM 683 O O . GLU A 1 94 ? 1.391 -4.273 -0.284 1.00 94.00 94 GLU A O 1
ATOM 688 N N . THR A 1 95 ? 2.503 -2.559 0.614 1.00 95.50 95 THR A N 1
ATOM 689 C CA . THR A 1 95 ? 1.322 -1.708 0.805 1.00 95.50 95 THR A CA 1
ATOM 690 C C . THR A 1 95 ? 1.447 -0.403 0.040 1.00 95.50 95 THR A C 1
ATOM 692 O O . THR A 1 95 ? 2.401 0.343 0.236 1.00 95.50 95 THR A O 1
ATOM 695 N N . HIS A 1 96 ? 0.466 -0.095 -0.795 1.00 95.75 96 HIS A N 1
ATOM 696 C CA . HIS A 1 96 ? 0.322 1.183 -1.476 1.00 95.75 96 HIS A CA 1
ATOM 697 C C . HIS A 1 96 ? -0.778 2.006 -0.795 1.00 95.75 96 HIS A C 1
ATOM 699 O O . HIS A 1 96 ? -1.899 1.528 -0.642 1.00 95.75 96 HIS A O 1
ATOM 705 N N . CYS A 1 97 ? -0.469 3.231 -0.365 1.00 95.44 97 CYS A N 1
ATOM 706 C CA . CYS A 1 97 ? -1.496 4.161 0.118 1.00 95.44 97 CYS A CA 1
ATOM 707 C C . CYS A 1 97 ? -2.189 4.795 -1.090 1.00 95.44 97 CYS A C 1
ATOM 709 O O . CYS A 1 97 ? -1.502 5.305 -1.972 1.00 95.44 97 CYS A O 1
ATOM 711 N N . LEU A 1 98 ? -3.525 4.797 -1.102 1.00 95.00 98 LEU A N 1
ATOM 712 C CA . LEU A 1 98 ? -4.328 5.353 -2.201 1.00 95.00 98 LEU A CA 1
ATOM 713 C C . LEU A 1 98 ? -4.135 6.862 -2.379 1.00 95.00 98 LEU A C 1
ATOM 715 O O . LEU A 1 98 ? -4.392 7.402 -3.456 1.00 95.00 98 LEU A O 1
ATOM 719 N N . GLU A 1 99 ? -3.714 7.530 -1.310 1.00 91.25 99 GLU A N 1
ATOM 720 C CA . GLU A 1 99 ? -3.281 8.916 -1.301 1.00 91.25 99 GLU A CA 1
ATOM 721 C C . GLU A 1 99 ? -2.042 9.021 -0.411 1.00 91.25 99 GLU A C 1
ATOM 723 O O . GLU A 1 99 ? -2.051 8.594 0.748 1.00 91.25 99 GLU A O 1
ATOM 728 N N . TRP A 1 100 ? -0.948 9.542 -0.968 1.00 88.38 100 TRP A N 1
ATOM 729 C CA . TRP A 1 100 ? 0.275 9.751 -0.205 1.00 88.38 100 TRP A CA 1
ATOM 730 C C . TRP A 1 100 ? 0.207 11.112 0.503 1.00 88.38 100 TRP A C 1
ATOM 732 O O . TRP A 1 100 ? 0.063 12.134 -0.168 1.00 88.38 100 TRP A O 1
ATOM 742 N N . PRO A 1 101 ? 0.311 11.163 1.840 1.00 82.25 101 PRO A N 1
ATOM 743 C CA . PRO A 1 101 ? 0.070 12.382 2.604 1.00 82.25 101 PRO A CA 1
ATOM 744 C C . PRO A 1 101 ? 1.173 13.416 2.359 1.00 82.25 101 PRO A C 1
ATOM 746 O O . PRO A 1 101 ? 2.309 13.250 2.809 1.00 82.25 101 PRO A O 1
ATOM 749 N N . GLN A 1 102 ? 0.831 14.529 1.710 1.00 83.00 102 GLN A N 1
ATOM 750 C CA . GLN A 1 102 ? 1.796 15.580 1.369 1.00 83.00 102 GLN A CA 1
ATOM 751 C C . GLN A 1 102 ? 2.502 16.162 2.604 1.00 83.00 102 GLN A C 1
ATOM 753 O O . GLN A 1 102 ? 3.716 16.349 2.588 1.00 83.00 102 GLN A O 1
ATOM 758 N N . ALA A 1 103 ? 1.757 16.405 3.688 1.00 76.50 103 ALA A N 1
ATOM 759 C CA . ALA A 1 103 ? 2.306 16.972 4.922 1.00 76.50 103 ALA A CA 1
ATOM 760 C C . ALA A 1 103 ? 3.388 16.076 5.544 1.00 76.50 103 ALA A C 1
ATOM 762 O O . ALA A 1 103 ? 4.418 16.568 5.998 1.00 76.50 103 ALA A O 1
ATOM 763 N N . MET A 1 104 ? 3.186 14.755 5.516 1.00 77.44 104 MET A N 1
ATOM 764 C CA . MET A 1 104 ? 4.207 13.813 5.961 1.00 77.44 104 MET A CA 1
ATOM 765 C C . MET A 1 104 ? 5.345 13.718 4.938 1.00 77.44 104 MET A C 1
ATOM 767 O O . MET A 1 104 ? 6.500 13.706 5.349 1.00 77.44 104 MET A O 1
ATOM 771 N N . ALA A 1 105 ? 5.064 13.713 3.630 1.00 81.31 105 ALA A N 1
ATOM 772 C CA . ALA A 1 105 ? 6.107 13.646 2.606 1.00 81.31 105 ALA A CA 1
ATOM 773 C C . ALA A 1 105 ? 7.104 14.810 2.739 1.00 81.31 105 ALA A C 1
ATOM 775 O O . ALA A 1 105 ? 8.309 14.604 2.652 1.00 81.31 105 ALA A O 1
ATOM 776 N N . SER A 1 106 ? 6.617 16.015 3.037 1.00 81.75 106 SER A N 1
ATOM 777 C CA . SER A 1 106 ? 7.462 17.188 3.288 1.00 81.75 106 SER A CA 1
ATOM 778 C C . SER A 1 106 ? 8.286 17.105 4.579 1.00 81.75 106 SER A C 1
ATOM 780 O O . SER A 1 106 ? 9.292 17.797 4.694 1.00 81.75 106 SER A O 1
ATOM 782 N N . ALA A 1 107 ? 7.883 16.271 5.541 1.00 79.44 107 ALA A N 1
ATOM 783 C CA . ALA A 1 107 ? 8.583 16.067 6.810 1.00 79.44 107 ALA A CA 1
ATOM 784 C C . ALA A 1 107 ? 9.556 14.870 6.792 1.00 79.44 107 ALA A C 1
ATOM 786 O O . ALA A 1 107 ? 10.241 14.614 7.783 1.00 79.44 107 ALA A O 1
ATOM 787 N N . LEU A 1 108 ? 9.605 14.105 5.696 1.00 78.12 108 LEU A N 1
ATOM 788 C CA . LEU A 1 108 ? 10.472 12.939 5.541 1.00 78.12 108 LEU A CA 1
ATOM 789 C C . LEU A 1 108 ? 11.650 13.225 4.615 1.00 78.12 108 LEU A C 1
ATOM 791 O O . LEU A 1 108 ? 11.514 13.926 3.614 1.00 78.12 108 LEU A O 1
ATOM 795 N N . ASN A 1 109 ? 12.789 12.590 4.902 1.00 74.75 109 ASN A N 1
ATOM 796 C CA . ASN A 1 109 ? 13.935 12.593 3.996 1.00 74.75 109 ASN A CA 1
ATOM 797 C C . ASN A 1 109 ? 13.513 11.998 2.645 1.00 74.75 109 ASN A C 1
ATOM 799 O O . ASN A 1 109 ? 13.014 10.872 2.588 1.00 74.75 109 ASN A O 1
ATOM 803 N N . ASP A 1 110 ? 13.670 12.785 1.581 1.00 79.00 110 ASP A N 1
ATOM 804 C CA . ASP A 1 110 ? 13.275 12.454 0.206 1.00 79.00 110 ASP A CA 1
ATOM 805 C C . ASP A 1 110 ? 11.788 12.063 0.035 1.00 79.00 110 ASP A C 1
ATOM 807 O O . ASP A 1 110 ? 11.408 11.439 -0.957 1.00 79.00 110 ASP A O 1
ATOM 811 N N . GLY A 1 111 ? 10.924 12.404 1.002 1.00 80.75 111 GLY A N 1
ATOM 812 C CA . GLY A 1 111 ? 9.515 11.998 1.007 1.00 80.75 111 GLY A CA 1
ATOM 813 C C . GLY A 1 111 ? 9.286 10.504 1.257 1.00 80.75 111 GLY A C 1
ATOM 814 O O . GLY A 1 111 ? 8.230 9.971 0.908 1.00 80.75 111 GLY A O 1
ATOM 815 N N . GLU A 1 112 ? 10.268 9.811 1.840 1.00 85.06 112 GLU A N 1
ATOM 816 C CA . GLU A 1 112 ? 10.269 8.359 2.005 1.00 85.06 112 GLU A CA 1
ATOM 817 C C . GLU A 1 112 ? 10.068 7.917 3.455 1.00 85.06 112 GLU A C 1
ATOM 819 O O . GLU A 1 112 ? 10.755 8.363 4.371 1.00 85.06 112 GLU A O 1
ATOM 824 N N . ALA A 1 113 ? 9.178 6.947 3.674 1.00 88.56 113 ALA A N 1
ATOM 825 C CA . ALA A 1 113 ? 8.871 6.427 5.010 1.00 88.56 113 ALA A CA 1
ATOM 826 C C . ALA A 1 113 ? 9.836 5.333 5.502 1.00 88.56 113 ALA A C 1
ATOM 828 O O . ALA A 1 113 ? 9.503 4.618 6.445 1.00 88.56 113 ALA A O 1
ATOM 829 N N . TYR A 1 114 ? 11.012 5.160 4.887 1.00 90.75 114 TYR A N 1
ATOM 830 C CA . TYR A 1 114 ? 11.959 4.114 5.291 1.00 90.75 114 TYR A CA 1
ATOM 831 C C . TYR A 1 114 ? 12.361 4.251 6.763 1.00 90.75 114 TYR A C 1
ATOM 833 O O . TYR A 1 114 ? 12.632 5.343 7.254 1.00 90.75 114 TYR A O 1
ATOM 841 N N . GLY A 1 115 ? 12.386 3.126 7.478 1.00 89.44 115 GLY A N 1
ATOM 842 C CA . GLY A 1 115 ? 12.694 3.088 8.906 1.00 89.44 115 GLY A CA 1
ATOM 843 C C . GLY A 1 115 ? 11.559 3.558 9.822 1.00 89.44 115 GLY A C 1
ATOM 844 O O . GLY A 1 115 ? 11.676 3.384 11.031 1.00 89.44 115 GLY A O 1
ATOM 845 N N . LYS A 1 116 ? 10.440 4.088 9.307 1.00 91.06 116 LYS A N 1
ATOM 846 C CA . LYS A 1 116 ? 9.257 4.324 10.148 1.00 91.06 116 LYS A CA 1
ATOM 847 C C . LYS A 1 116 ? 8.594 3.011 10.534 1.00 91.06 116 LYS A C 1
ATOM 849 O O . LYS A 1 116 ? 8.554 2.068 9.744 1.00 91.06 116 LYS A O 1
ATOM 854 N N . ILE A 1 117 ? 8.051 2.978 11.747 1.00 92.44 117 ILE A N 1
ATOM 855 C CA . ILE A 1 117 ? 7.187 1.897 12.210 1.00 92.44 117 ILE A CA 1
ATOM 856 C C . ILE A 1 117 ? 5.766 2.233 11.781 1.00 92.44 117 ILE A C 1
ATOM 858 O O . ILE A 1 117 ? 5.241 3.278 12.155 1.00 92.44 117 ILE A O 1
ATOM 862 N N . ILE A 1 118 ? 5.146 1.333 11.026 1.00 94.50 118 ILE A N 1
ATOM 863 C CA . ILE A 1 118 ? 3.733 1.437 10.664 1.00 94.50 118 ILE A CA 1
ATOM 864 C C . ILE A 1 118 ? 2.982 0.195 11.127 1.00 94.50 118 ILE A C 1
ATOM 866 O O . ILE A 1 118 ? 3.581 -0.859 11.365 1.00 94.50 118 ILE A O 1
ATOM 870 N N . ARG A 1 119 ? 1.660 0.321 11.214 1.00 95.06 119 ARG A N 1
ATOM 871 C CA . ARG A 1 119 ? 0.729 -0.801 11.367 1.00 95.06 119 ARG A CA 1
ATOM 872 C C . ARG A 1 119 ? -0.212 -0.816 10.173 1.00 95.06 119 ARG A C 1
ATOM 874 O O . ARG A 1 119 ? -0.815 0.205 9.863 1.00 95.06 119 ARG A O 1
ATOM 881 N N . VAL A 1 120 ? -0.369 -1.975 9.552 1.00 95.94 120 VAL A N 1
ATOM 882 C CA . VAL A 1 120 ? -1.293 -2.204 8.441 1.00 95.94 120 VAL A CA 1
ATOM 883 C C . VAL A 1 120 ? -2.390 -3.151 8.906 1.00 95.94 120 VAL A C 1
ATOM 885 O O . VAL A 1 120 ? -2.096 -4.244 9.386 1.00 95.94 120 VAL A O 1
ATOM 888 N N . GLU A 1 121 ? -3.643 -2.732 8.782 1.00 95.75 121 GLU A N 1
ATOM 889 C CA . GLU A 1 121 ? -4.831 -3.522 9.113 1.00 95.75 121 GLU A CA 1
ATOM 890 C C . GLU A 1 121 ? -5.485 -4.048 7.835 1.00 95.75 121 GLU A C 1
ATOM 892 O O . GLU A 1 121 ? -5.826 -3.266 6.951 1.00 95.75 121 GLU A O 1
ATOM 897 N N . LEU A 1 122 ? -5.666 -5.369 7.739 1.00 94.94 122 LEU A N 1
ATOM 898 C CA . LEU A 1 122 ? -6.355 -6.014 6.621 1.00 94.94 122 LEU A CA 1
ATOM 899 C C . LEU A 1 122 ? -7.864 -5.971 6.863 1.00 94.94 122 LEU A C 1
ATOM 901 O O . LEU A 1 122 ? -8.357 -6.616 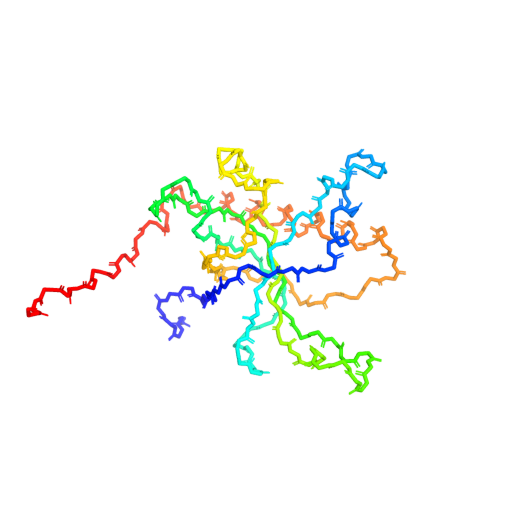7.793 1.00 94.94 122 LEU A O 1
ATOM 905 N N . LEU A 1 123 ? -8.590 -5.213 6.039 1.00 94.75 123 LEU A N 1
ATOM 906 C CA . LEU A 1 123 ? -10.023 -4.976 6.229 1.00 94.75 123 LEU A CA 1
ATOM 907 C C . LEU A 1 123 ? -10.878 -5.877 5.345 1.00 9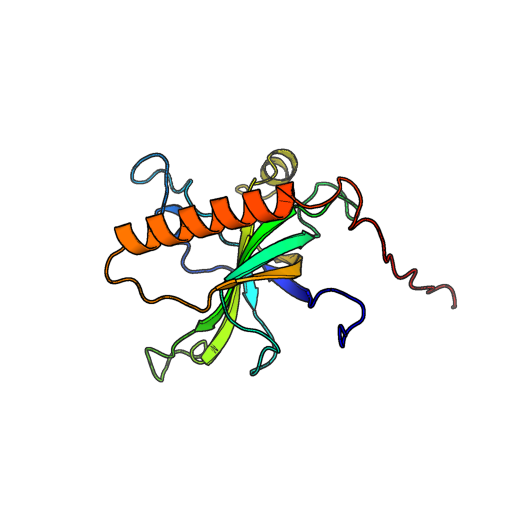4.75 123 LEU A C 1
ATOM 909 O O . LEU A 1 123 ? -11.816 -6.512 5.825 1.00 94.75 123 LEU A O 1
ATOM 913 N N . HIS A 1 124 ? -10.546 -5.940 4.059 1.00 95.38 124 HIS A N 1
ATOM 914 C CA . HIS A 1 124 ? -11.321 -6.674 3.071 1.00 95.38 124 HIS A CA 1
ATOM 915 C C . HIS A 1 124 ? -10.394 -7.312 2.046 1.00 95.38 124 HIS A C 1
ATOM 917 O O . HIS A 1 124 ? -9.478 -6.658 1.555 1.00 95.38 124 HIS A O 1
ATOM 923 N N . LYS A 1 125 ? -10.606 -8.595 1.750 1.00 96.50 125 LYS A N 1
ATOM 924 C CA . LYS A 1 125 ? -9.856 -9.295 0.706 1.00 96.50 125 LYS A CA 1
ATOM 925 C C . LYS A 1 125 ? -10.488 -8.967 -0.641 1.00 96.50 125 LYS A C 1
ATOM 927 O O . LYS A 1 125 ? -11.665 -9.257 -0.815 1.00 96.50 125 LYS A O 1
ATOM 932 N N . LEU A 1 126 ? -9.702 -8.403 -1.552 1.00 97.00 126 LEU A N 1
ATOM 933 C CA . LEU A 1 126 ? -10.122 -8.127 -2.924 1.00 97.00 126 LEU A CA 1
ATOM 934 C C . LEU A 1 126 ? -10.097 -9.431 -3.726 1.00 97.00 126 LEU A C 1
ATOM 936 O O . LEU A 1 126 ? -11.130 -9.911 -4.182 1.00 97.00 126 LEU A O 1
ATOM 940 N N . HIS A 1 127 ? -8.932 -10.080 -3.794 1.00 97.12 127 HIS A N 1
ATOM 941 C CA . HIS A 1 127 ? -8.766 -11.369 -4.469 1.00 97.12 127 HIS A CA 1
ATOM 942 C C . HIS A 1 127 ? -7.469 -12.090 -4.044 1.00 97.12 127 HIS A C 1
ATOM 944 O O . HIS A 1 127 ? -6.671 -11.588 -3.248 1.00 97.12 127 HIS A O 1
ATOM 950 N N . ASP A 1 128 ? -7.272 -13.316 -4.534 1.00 95.44 128 ASP A N 1
ATOM 951 C CA . ASP A 1 128 ? -6.007 -14.060 -4.419 1.00 95.44 128 ASP A CA 1
ATOM 952 C C . ASP A 1 128 ? -4.926 -13.510 -5.359 1.00 95.44 128 ASP A C 1
ATOM 954 O O . ASP A 1 128 ? -5.236 -12.854 -6.346 1.00 95.44 128 ASP A O 1
ATOM 958 N N . GLU A 1 129 ? -3.648 -13.796 -5.096 1.00 90.62 129 GLU A N 1
ATOM 959 C CA . GLU A 1 129 ? -2.551 -13.354 -5.970 1.00 90.62 129 GLU A CA 1
ATOM 960 C C . GLU A 1 129 ? -2.760 -13.795 -7.433 1.00 90.62 129 GLU A C 1
ATOM 962 O O . GLU A 1 129 ? -2.954 -14.977 -7.728 1.00 90.62 129 GLU A O 1
ATOM 967 N N . LEU A 1 130 ? -2.677 -12.836 -8.360 1.00 90.00 130 LEU A N 1
ATOM 968 C CA . LEU A 1 130 ? -2.820 -13.071 -9.796 1.00 90.00 130 LEU A CA 1
ATOM 969 C C . LEU A 1 130 ? -1.454 -13.116 -10.485 1.00 90.00 130 LEU A C 1
ATOM 971 O O . LEU A 1 130 ? -0.516 -12.406 -10.117 1.00 90.00 130 LEU A O 1
ATOM 975 N N . ARG A 1 131 ? -1.345 -13.938 -11.534 1.00 87.56 131 ARG A N 1
ATOM 976 C CA . ARG A 1 131 ? -0.170 -13.967 -12.413 1.00 87.56 131 ARG A CA 1
ATOM 977 C C . ARG A 1 131 ? -0.430 -13.119 -13.650 1.00 87.56 131 ARG A C 1
ATOM 979 O O . ARG A 1 131 ? -1.385 -13.372 -14.378 1.00 87.56 131 ARG A O 1
ATOM 986 N N . TYR A 1 132 ? 0.463 -12.174 -13.920 1.00 88.12 132 TYR A N 1
ATOM 987 C CA . TYR A 1 132 ? 0.403 -11.316 -15.101 1.00 88.12 132 TYR A CA 1
ATOM 988 C C . TYR A 1 132 ? 1.465 -11.714 -16.124 1.00 88.12 132 TYR A C 1
ATOM 990 O O . T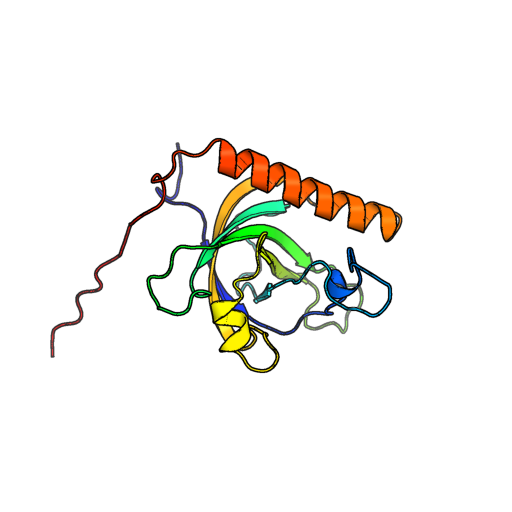YR A 1 132 ? 2.602 -12.023 -15.770 1.00 88.12 132 TYR A O 1
ATOM 998 N N . THR A 1 133 ? 1.095 -11.694 -17.402 1.00 89.44 133 THR A N 1
ATOM 999 C CA . THR A 1 133 ? 1.980 -12.050 -18.523 1.00 89.44 133 THR A CA 1
ATOM 1000 C C . THR A 1 133 ? 2.726 -10.849 -19.110 1.00 89.44 133 THR A C 1
ATOM 1002 O O . THR A 1 133 ? 3.614 -11.032 -19.939 1.00 89.44 133 THR A O 1
ATOM 1005 N N . SER A 1 134 ? 2.403 -9.622 -18.686 1.00 91.56 134 SER A N 1
ATOM 1006 C CA . SER A 1 134 ? 3.086 -8.394 -19.105 1.00 91.56 134 SER A CA 1
ATOM 1007 C C . SER A 1 134 ? 3.068 -7.324 -18.008 1.00 91.56 134 SER A C 1
ATOM 1009 O O . SER A 1 134 ? 2.218 -7.348 -17.115 1.00 91.56 134 SER A O 1
ATOM 1011 N N . LEU A 1 135 ? 3.994 -6.359 -18.094 1.00 89.25 135 LEU A N 1
ATOM 1012 C CA . LEU A 1 135 ? 4.017 -5.200 -17.191 1.00 89.25 135 LEU A CA 1
ATOM 1013 C C . LEU A 1 135 ? 2.756 -4.343 -17.333 1.00 89.25 135 LEU A C 1
ATOM 1015 O O . LEU A 1 135 ? 2.246 -3.845 -16.340 1.00 89.25 135 LEU A O 1
ATOM 1019 N N . GLU A 1 136 ? 2.219 -4.210 -18.546 1.00 91.31 136 GLU A N 1
ATOM 1020 C CA . GLU 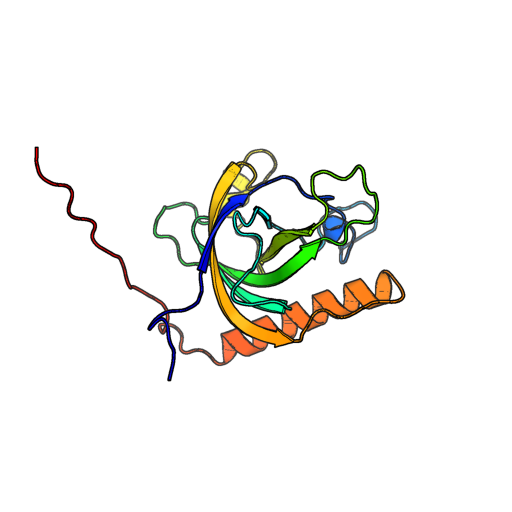A 1 136 ? 0.973 -3.479 -18.784 1.00 91.31 136 GLU A CA 1
ATOM 1021 C C . GLU A 1 136 ? -0.216 -4.148 -18.078 1.00 91.31 136 GLU A C 1
ATOM 1023 O O . GLU A 1 136 ? -1.007 -3.474 -17.421 1.00 91.31 136 GLU A O 1
ATOM 1028 N N . ALA A 1 137 ? -0.319 -5.480 -18.160 1.00 92.69 137 ALA A N 1
ATOM 1029 C CA . ALA A 1 137 ? -1.366 -6.225 -17.470 1.00 92.69 137 ALA A CA 1
ATOM 1030 C C . ALA A 1 137 ? -1.241 -6.092 -15.945 1.00 92.69 137 ALA A C 1
ATOM 1032 O O . ALA A 1 137 ? -2.252 -5.886 -15.279 1.00 92.69 137 ALA A O 1
ATOM 1033 N N . LEU A 1 138 ? -0.012 -6.133 -15.414 1.00 92.00 138 LEU A N 1
ATOM 1034 C CA . LEU A 1 138 ? 0.264 -5.881 -13.999 1.00 92.00 138 LEU A CA 1
ATOM 1035 C C . LEU A 1 138 ? -0.156 -4.463 -13.580 1.00 92.00 138 LEU A C 1
ATOM 1037 O O . LEU A 1 138 ? -0.842 -4.314 -12.576 1.00 92.00 138 LEU A O 1
ATOM 1041 N N . THR A 1 139 ? 0.211 -3.433 -14.349 1.00 93.12 139 THR A N 1
ATOM 1042 C CA . THR A 1 139 ? -0.165 -2.038 -14.064 1.00 93.12 139 THR A CA 1
ATOM 1043 C C . THR A 1 139 ? -1.681 -1.863 -14.034 1.00 93.12 139 THR A C 1
ATOM 1045 O O . THR A 1 139 ? -2.199 -1.244 -13.107 1.00 93.12 139 THR A O 1
ATOM 1048 N N . ARG A 1 140 ? -2.406 -2.431 -15.010 1.00 95.44 140 ARG A N 1
ATOM 1049 C CA . ARG A 1 140 ? -3.878 -2.389 -15.022 1.00 95.44 140 ARG A CA 1
ATOM 1050 C C . ARG A 1 140 ? -4.486 -3.138 -13.841 1.00 95.44 140 ARG A C 1
ATOM 1052 O O . ARG A 1 140 ? -5.466 -2.662 -13.286 1.00 95.44 140 ARG A O 1
ATOM 1059 N N . GLY A 1 141 ? -3.902 -4.275 -13.465 1.00 95.94 141 GLY A N 1
ATOM 1060 C CA . GLY A 1 141 ? -4.302 -5.035 -12.285 1.00 95.94 141 GLY A CA 1
ATOM 1061 C C . GLY A 1 141 ? -4.220 -4.192 -11.017 1.00 95.94 141 GLY A C 1
ATOM 1062 O O . GLY A 1 141 ? -5.233 -3.958 -10.377 1.00 95.94 141 GLY A O 1
ATOM 1063 N N . ILE A 1 142 ? -3.045 -3.620 -10.734 1.00 94.69 142 ILE A N 1
ATOM 1064 C CA . ILE A 1 142 ? -2.847 -2.764 -9.554 1.00 94.69 142 ILE A CA 1
ATOM 1065 C C . ILE A 1 142 ? -3.799 -1.555 -9.573 1.00 94.69 142 ILE A C 1
ATOM 1067 O O . ILE A 1 142 ? -4.341 -1.179 -8.536 1.00 94.69 142 ILE A O 1
ATOM 1071 N N . ALA A 1 143 ? -4.027 -0.943 -10.741 1.00 96.25 143 ALA A N 1
ATOM 1072 C CA . ALA A 1 143 ? -4.979 0.158 -10.868 1.00 96.25 143 ALA A CA 1
ATOM 1073 C C . ALA A 1 143 ? -6.416 -0.275 -10.523 1.00 96.25 143 ALA A C 1
ATOM 1075 O O . ALA A 1 143 ? -7.109 0.445 -9.810 1.00 96.25 143 ALA A O 1
ATOM 1076 N N . ASN A 1 144 ? -6.846 -1.454 -10.978 1.00 97.94 144 ASN A N 1
ATOM 1077 C CA . ASN A 1 144 ? -8.152 -2.013 -10.635 1.00 97.94 144 ASN A CA 1
ATOM 1078 C C . ASN A 1 144 ? -8.272 -2.288 -9.128 1.00 97.94 144 ASN A C 1
ATOM 1080 O O . ASN A 1 144 ? -9.273 -1.912 -8.526 1.00 97.94 144 ASN A O 1
ATOM 1084 N N . ASP A 1 145 ? -7.230 -2.840 -8.502 1.00 98.06 145 ASP A N 1
ATOM 1085 C CA . ASP A 1 145 ? -7.203 -3.085 -7.054 1.00 98.06 145 ASP A CA 1
ATOM 1086 C C . ASP A 1 145 ? -7.383 -1.776 -6.264 1.00 98.06 145 ASP A C 1
ATOM 1088 O O . ASP A 1 145 ? -8.081 -1.731 -5.247 1.00 98.06 145 ASP A O 1
ATOM 1092 N N . CYS A 1 146 ? -6.782 -0.682 -6.745 1.00 97.69 146 CYS A N 1
ATOM 1093 C CA . CYS A 1 146 ? -6.958 0.647 -6.163 1.00 97.69 146 CYS A CA 1
ATOM 1094 C C . CYS A 1 146 ? -8.403 1.148 -6.278 1.00 97.69 146 CYS A C 1
ATOM 1096 O O . CYS A 1 146 ? -8.931 1.692 -5.306 1.00 97.69 146 CYS A O 1
ATOM 1098 N N . GLU A 1 147 ? -9.050 0.960 -7.428 1.00 98.12 147 GLU A N 1
ATOM 1099 C CA . GLU A 1 147 ? -10.447 1.359 -7.630 1.00 98.12 147 GLU A CA 1
ATOM 1100 C C . GLU A 1 147 ? -11.415 0.514 -6.793 1.00 98.12 147 GLU A C 1
ATOM 1102 O O . GLU A 1 147 ? -12.307 1.062 -6.143 1.00 98.12 147 GLU A O 1
ATOM 1107 N N . GLU A 1 148 ? -11.202 -0.799 -6.706 1.00 98.19 148 GLU A N 1
ATOM 1108 C CA . GLU A 1 148 ? -11.986 -1.678 -5.833 1.00 98.19 148 GLU A CA 1
ATOM 1109 C C . GLU A 1 148 ? -11.828 -1.299 -4.356 1.00 98.19 148 GLU A C 1
ATOM 1111 O O . GLU A 1 148 ? -12.812 -1.249 -3.614 1.00 98.19 148 GLU A O 1
ATOM 1116 N N . ALA A 1 149 ? -10.612 -0.957 -3.921 1.00 97.75 149 ALA A N 1
ATOM 1117 C CA . ALA A 1 149 ? -10.383 -0.467 -2.568 1.00 97.75 149 ALA A CA 1
ATOM 1118 C C . ALA A 1 149 ? -11.090 0.873 -2.313 1.00 97.75 149 ALA A C 1
ATOM 1120 O O . ALA A 1 149 ? -11.720 1.033 -1.264 1.00 97.75 149 ALA A O 1
ATOM 1121 N N . ARG A 1 150 ? -11.050 1.827 -3.257 1.00 97.31 150 ARG A N 1
ATOM 1122 C CA . ARG A 1 150 ? -11.815 3.086 -3.151 1.00 97.31 150 ARG A CA 1
ATOM 1123 C C . ARG A 1 150 ? -13.312 2.816 -3.033 1.00 97.31 150 ARG A C 1
ATOM 1125 O O . ARG A 1 150 ? -13.956 3.390 -2.156 1.00 97.31 150 ARG A O 1
ATOM 1132 N N . ALA A 1 151 ? -13.846 1.920 -3.862 1.00 97.12 151 ALA A N 1
ATOM 1133 C CA . ALA A 1 151 ? -15.246 1.519 -3.806 1.00 97.12 151 ALA A CA 1
ATOM 1134 C C . ALA A 1 151 ? -15.595 0.902 -2.445 1.00 97.12 151 ALA A C 1
ATOM 1136 O O . ALA A 1 151 ? -16.579 1.307 -1.830 1.00 97.12 151 ALA A O 1
ATOM 1137 N N . PHE A 1 152 ? -14.756 0.002 -1.922 1.00 96.00 152 PHE A N 1
ATOM 1138 C CA . PHE A 1 152 ? -14.919 -0.562 -0.583 1.00 96.00 152 PHE A CA 1
ATOM 1139 C C . PHE A 1 152 ? -14.998 0.535 0.489 1.00 96.00 152 PHE A C 1
ATOM 1141 O O . PHE A 1 152 ? -15.966 0.572 1.250 1.00 96.00 152 PHE A O 1
ATOM 1148 N N . PHE A 1 153 ? -14.048 1.475 0.519 1.00 95.12 153 PHE A N 1
ATOM 1149 C CA . PHE A 1 153 ? -14.056 2.564 1.502 1.00 95.12 153 PHE A CA 1
ATOM 1150 C C . PHE A 1 153 ? -15.254 3.509 1.357 1.00 95.12 153 PHE A C 1
ATOM 1152 O O . PHE A 1 153 ? -15.732 4.020 2.367 1.00 95.12 153 PHE A O 1
ATOM 1159 N N . ALA A 1 154 ? -15.787 3.698 0.148 1.00 94.25 154 ALA A N 1
ATOM 1160 C CA . ALA A 1 154 ? -16.992 4.495 -0.076 1.00 94.25 154 ALA A CA 1
ATOM 1161 C C . ALA A 1 154 ? -18.266 3.848 0.506 1.00 94.25 154 ALA A C 1
ATOM 1163 O O . ALA A 1 154 ? -19.232 4.553 0.791 1.00 94.25 154 ALA A O 1
ATOM 1164 N N . THR A 1 155 ? -18.277 2.524 0.711 1.00 92.12 155 THR A N 1
ATOM 1165 C CA . THR A 1 155 ? -19.397 1.822 1.371 1.00 92.12 155 THR A CA 1
ATOM 1166 C C . THR A 1 155 ? -19.354 1.898 2.898 1.00 92.12 155 THR A C 1
ATOM 1168 O O . THR A 1 155 ? -20.336 1.554 3.559 1.00 92.12 155 THR A O 1
ATOM 1171 N N . LEU A 1 156 ? -18.232 2.335 3.480 1.00 85.00 156 LEU A N 1
ATOM 1172 C CA . LEU A 1 156 ? -18.058 2.385 4.927 1.00 85.00 156 LEU A CA 1
ATOM 1173 C C . LEU A 1 156 ? -18.637 3.686 5.508 1.00 85.00 156 LEU A C 1
ATOM 1175 O O . LEU A 1 156 ? -18.450 4.759 4.932 1.00 85.00 156 LEU A O 1
ATOM 1179 N N . PRO A 1 157 ? -19.306 3.637 6.677 1.00 73.88 157 PRO A N 1
ATOM 1180 C CA . PRO A 1 157 ? -19.754 4.849 7.348 1.00 73.88 157 PRO A CA 1
ATOM 1181 C C . PRO A 1 157 ? -18.548 5.741 7.699 1.00 73.88 157 PRO A C 1
ATOM 1183 O O . PRO A 1 157 ? -17.530 5.198 8.141 1.00 73.88 157 PRO A O 1
ATOM 1186 N N . PRO A 1 158 ? -18.667 7.084 7.643 1.00 59.06 158 PRO A N 1
ATOM 1187 C CA . PRO A 1 158 ? -17.570 8.030 7.907 1.00 59.06 158 PRO A CA 1
ATOM 1188 C C . PRO A 1 158 ? -16.880 7.948 9.288 1.00 59.06 158 PRO A C 1
ATOM 1190 O O . PRO A 1 158 ? -15.999 8.753 9.567 1.00 59.06 158 PRO A O 1
ATOM 1193 N N . GLN A 1 159 ? -17.264 7.025 10.179 1.00 51.19 159 GLN A N 1
ATOM 1194 C CA . GLN A 1 159 ? -16.758 6.941 11.559 1.00 51.19 159 GLN A CA 1
ATOM 1195 C C . GLN A 1 159 ? -16.470 5.522 12.084 1.00 51.19 159 GLN A C 1
ATOM 1197 O O . GLN A 1 159 ? -16.074 5.379 13.237 1.00 51.19 159 GLN A O 1
ATOM 1202 N N . ALA A 1 160 ? -16.628 4.458 11.292 1.00 51.09 160 ALA A N 1
ATOM 1203 C CA . ALA A 1 160 ? -16.667 3.093 11.842 1.00 51.09 160 ALA A CA 1
ATOM 1204 C C . ALA A 1 160 ? -15.334 2.534 12.404 1.00 51.09 160 ALA A C 1
ATOM 1206 O O . ALA A 1 160 ? -15.328 1.425 12.931 1.00 51.09 160 ALA A O 1
ATOM 1207 N N . TYR A 1 161 ? -14.216 3.268 12.330 1.00 52.31 161 TYR A N 1
ATOM 1208 C CA . TYR A 1 161 ? -12.883 2.732 12.667 1.00 52.31 161 TYR A CA 1
ATOM 1209 C C . TYR A 1 161 ? -12.063 3.595 13.632 1.00 52.31 161 TYR A C 1
ATOM 1211 O O . TYR A 1 161 ? -10.871 3.356 13.824 1.00 52.31 161 TYR A O 1
ATOM 1219 N N . VAL A 1 162 ? -12.687 4.583 14.281 1.00 42.03 162 VAL A N 1
ATOM 1220 C CA . VAL A 1 162 ? -12.034 5.323 15.364 1.00 42.03 162 VAL A CA 1
ATOM 1221 C C . VAL A 1 162 ? -12.164 4.522 16.666 1.00 42.03 162 VAL A C 1
ATOM 1223 O O . VAL A 1 162 ? -13.260 4.284 17.156 1.00 42.03 162 VAL A O 1
ATOM 1226 N N . GLN A 1 163 ? -11.004 4.155 17.218 1.00 46.94 163 GLN A N 1
ATOM 1227 C CA . GLN A 1 163 ? -10.742 3.616 18.561 1.00 46.94 163 GLN A CA 1
ATOM 1228 C C . GLN A 1 163 ? -11.045 2.134 18.855 1.00 46.94 163 GLN A C 1
ATOM 1230 O O . GLN A 1 163 ? -12.134 1.723 19.231 1.00 46.94 163 GLN A O 1
ATOM 1235 N N . THR A 1 164 ? -9.960 1.372 18.990 1.00 39.12 164 THR A N 1
ATOM 1236 C CA . THR A 1 164 ? -9.668 0.747 20.293 1.00 39.12 164 THR A CA 1
ATOM 1237 C C . THR A 1 164 ? -8.252 1.136 20.698 1.00 39.12 164 THR A C 1
ATOM 1239 O O . THR A 1 164 ? -7.278 0.424 20.457 1.00 39.12 164 THR A O 1
ATOM 1242 N N . HIS A 1 165 ? -8.126 2.329 21.283 1.00 39.91 165 HIS A N 1
ATOM 1243 C CA . HIS A 1 165 ? -6.903 2.733 21.961 1.00 39.91 165 HIS A CA 1
ATOM 1244 C C . HIS A 1 165 ? -6.760 1.827 23.188 1.00 39.91 165 HIS A C 1
ATOM 1246 O O . HIS A 1 165 ? -7.545 1.916 24.132 1.00 39.91 165 HIS A O 1
ATOM 1252 N N . ARG A 1 166 ? -5.790 0.907 23.187 1.00 42.28 166 ARG A N 1
ATOM 1253 C CA . ARG A 1 166 ? -5.397 0.250 24.436 1.00 42.28 166 ARG A CA 1
ATOM 1254 C C . ARG A 1 166 ? -4.617 1.286 25.228 1.00 42.28 166 ARG A C 1
ATOM 1256 O O . ARG A 1 166 ? -3.470 1.579 24.912 1.00 42.28 166 ARG A O 1
ATOM 1263 N N . GLN A 1 167 ? -5.261 1.843 26.242 1.00 35.56 167 GLN A N 1
ATOM 1264 C CA . GLN A 1 167 ? -4.592 2.554 27.317 1.00 35.56 167 GLN A CA 1
ATOM 1265 C C . GLN A 1 167 ? -3.668 1.544 28.007 1.00 35.56 167 GLN A C 1
ATOM 1267 O O . GLN A 1 167 ? -4.118 0.684 28.761 1.00 35.56 167 GLN A O 1
ATOM 1272 N N . THR A 1 168 ? -2.379 1.552 27.669 1.00 41.94 168 THR A N 1
ATOM 1273 C CA . THR A 1 168 ? -1.393 0.810 28.451 1.00 41.94 168 THR A CA 1
ATOM 1274 C C . THR A 1 168 ? -1.070 1.659 29.663 1.00 41.94 168 THR A C 1
ATOM 1276 O O . THR A 1 168 ? -0.230 2.551 29.602 1.00 41.94 168 THR A O 1
ATOM 1279 N N . THR A 1 169 ? -1.768 1.397 30.760 1.00 44.28 169 THR A N 1
ATOM 1280 C CA . THR A 1 169 ? -1.368 1.838 32.090 1.00 44.28 169 THR A CA 1
ATOM 1281 C C . THR A 1 169 ? 0.033 1.292 32.364 1.00 44.28 169 THR A C 1
ATOM 1283 O O . THR A 1 169 ? 0.219 0.101 32.611 1.00 44.28 169 THR A O 1
ATOM 1286 N N . ARG A 1 170 ? 1.035 2.164 32.277 1.00 42.06 170 ARG A N 1
ATOM 1287 C CA . ARG A 1 170 ? 2.327 2.005 32.944 1.00 42.06 170 ARG A CA 1
ATOM 1288 C C . ARG A 1 170 ? 2.588 3.268 33.752 1.00 42.06 170 ARG A C 1
ATOM 1290 O O . ARG A 1 170 ? 3.478 4.043 33.444 1.00 42.06 170 ARG A O 1
ATOM 1297 N N . ASP A 1 171 ? 1.758 3.431 34.775 1.00 40.34 171 ASP A N 1
ATOM 1298 C CA . ASP A 1 171 ? 2.188 4.025 36.035 1.00 40.34 171 ASP A CA 1
ATOM 1299 C C . ASP A 1 171 ? 2.488 2.876 37.005 1.00 40.34 171 ASP A C 1
ATOM 1301 O O . ASP A 1 171 ? 1.807 1.843 36.963 1.00 40.34 171 ASP A O 1
ATOM 1305 N N . ARG A 1 172 ? 3.468 3.103 37.891 1.00 41.25 172 ARG A N 1
ATOM 1306 C CA . ARG A 1 172 ? 4.272 2.169 38.715 1.00 41.25 172 ARG A CA 1
ATOM 1307 C C . ARG A 1 172 ? 5.565 1.801 37.974 1.00 41.25 172 ARG A C 1
ATOM 1309 O O . ARG A 1 172 ? 5.512 1.092 36.974 1.00 41.25 172 ARG A O 1
ATOM 1316 N N . ILE A 1 173 ? 6.749 2.242 38.399 1.00 47.81 173 ILE A N 1
ATOM 1317 C CA . ILE A 1 173 ? 7.283 2.525 39.747 1.00 47.81 173 ILE A CA 1
ATOM 1318 C C . ILE A 1 173 ? 8.247 3.710 39.647 1.00 47.81 173 ILE A C 1
ATOM 1320 O O . ILE A 1 173 ? 8.955 3.768 38.617 1.00 47.81 173 ILE A O 1
#

Radius of gyration: 16.89 Å; chains: 1; bounding box: 41×38×59 Å

Secondary structure (DSSP, 8-state):
--TTSS-EEEEEEEE----GGGTTT-SSTT---S--EEEEE-SSSS-S--EEEEEEEES-SSSTTPPPEEEEEEEEEPP-SSTT-TTTT-EEEEEEESS--HHHHHHSGGG--TT-EEEEEEEEEEESPPP-SSHHHHHHHHHHHHHHHHHHHHTS-TTTT------------

Foldseek 3Di:
DDPPVFFDKDKAFFADDPLPQQCQQPPDHPPSNGFDKGKGFDPDLDDPDFAKFWKWKAQQDPDNQDGTFIWMWGFDAADCPDPPPPRHSTTMIIIGGLDLDPVSLVVDDVNDRGGTMMMMGGDGHPDHDDDDPDSNRVSVVRVVSSVVSVVVVVPDDPPPDPDPPPPPDPDDD